Protein AF-A0A251UR99-F1 (afdb_monomer)

Radius of gyration: 13.97 Å; Cα contacts (8 Å, |Δi|>4): 102; chains: 1; bounding box: 42×40×28 Å

InterPro domains:
  IPR000823 Plant peroxidase [PTHR31235] (1-92)
  IPR002016 Haem peroxidase [PF00141] (1-91)
  IPR002016 Haem peroxidase [PS50873] (1-92)
  IPR010255 Haem peroxidase superfamily [SSF48113] (1-92)

pLDDT: mean 81.1, std 9.84, range [44.12, 90.06]

Secondary structure (DSSP, 8-state):
-HHHHHHTTSSSSGGGPPPBTTB--GGGSGGGTT---HHHHHHHHHHHHHHSTTT--S----SSS--PPP-----S---GGGGGGSPPTT--

Foldseek 3Di:
DQVLCCLQPHVQCQCLDCDDDPAHFLCPAPVNVPDDDSVVQVVVVVVVCVVPNPPARRDDDPDPDDDDDGDHHHDPDGHSVSSVSDDDPPHD

Structure (mmCIF, N/CA/C/O backbone):
data_AF-A0A251UR99-F1
#
_entry.id   AF-A0A251UR99-F1
#
loop_
_atom_site.group_PDB
_atom_site.id
_atom_site.type_symbol
_atom_site.label_atom_id
_atom_site.label_alt_id
_atom_site.label_comp_id
_atom_site.label_asym_id
_atom_site.label_entity_id
_atom_site.label_seq_id
_atom_site.pdbx_PDB_ins_code
_atom_site.Cartn_x
_atom_site.Cartn_y
_atom_site.Ca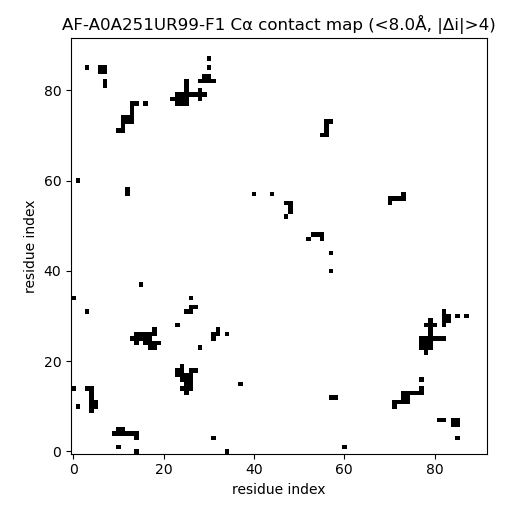rtn_z
_atom_site.occupancy
_atom_site.B_iso_or_equiv
_atom_site.auth_seq_id
_atom_site.auth_comp_id
_atom_site.auth_asym_id
_atom_site.auth_atom_id
_atom_site.pdbx_PDB_model_num
ATOM 1 N N . MET A 1 1 ? 2.190 -5.095 -3.673 1.00 83.50 1 MET A N 1
ATOM 2 C CA . MET A 1 1 ? 1.720 -4.111 -2.669 1.00 83.50 1 MET A CA 1
ATOM 3 C C . MET A 1 1 ? 2.425 -4.248 -1.327 1.00 83.50 1 MET A C 1
ATOM 5 O O . MET A 1 1 ? 3.119 -3.311 -0.984 1.00 83.50 1 MET A O 1
ATOM 9 N N . HIS A 1 2 ? 2.335 -5.378 -0.608 1.00 84.81 2 HIS A N 1
ATOM 10 C CA . HIS A 1 2 ? 2.966 -5.520 0.721 1.00 84.81 2 HIS A CA 1
ATOM 11 C C . HIS A 1 2 ? 4.469 -5.177 0.748 1.00 84.81 2 HIS A C 1
ATOM 13 O O . HIS A 1 2 ? 4.910 -4.448 1.623 1.00 84.81 2 HIS A O 1
ATOM 19 N N . PHE A 1 3 ? 5.236 -5.630 -0.250 1.00 87.81 3 PHE A N 1
ATOM 20 C CA . PHE A 1 3 ? 6.652 -5.269 -0.391 1.00 87.81 3 PHE A CA 1
ATOM 21 C C . PHE A 1 3 ? 6.874 -3.750 -0.478 1.00 87.81 3 PHE A C 1
ATOM 23 O O . PHE A 1 3 ? 7.702 -3.216 0.247 1.00 87.81 3 PHE A O 1
ATOM 30 N N . HIS A 1 4 ? 6.106 -3.065 -1.330 1.00 88.06 4 HIS A N 1
ATOM 31 C CA . HIS A 1 4 ? 6.260 -1.629 -1.573 1.00 88.06 4 HIS A CA 1
ATOM 32 C C . HIS A 1 4 ? 5.872 -0.799 -0.347 1.00 88.06 4 HIS A C 1
ATOM 34 O O . HIS A 1 4 ? 6.537 0.186 -0.057 1.00 88.06 4 HIS A O 1
ATOM 40 N N . ASP A 1 5 ? 4.839 -1.240 0.375 1.00 86.38 5 ASP A N 1
ATOM 41 C CA . ASP A 1 5 ? 4.416 -0.657 1.648 1.00 86.38 5 ASP A CA 1
ATOM 42 C C . ASP A 1 5 ? 5.528 -0.793 2.696 1.00 86.38 5 ASP A C 1
ATOM 44 O O . ASP A 1 5 ? 6.049 0.184 3.207 1.00 86.38 5 ASP A O 1
ATOM 48 N N . CYS A 1 6 ? 6.011 -2.012 2.937 1.00 89.12 6 CYS A N 1
ATOM 49 C CA . CYS A 1 6 ? 7.021 -2.254 3.963 1.00 89.12 6 CYS A CA 1
ATOM 50 C C . CYS A 1 6 ? 8.377 -1.587 3.698 1.00 89.12 6 CYS A C 1
ATOM 52 O O . CYS A 1 6 ? 9.101 -1.303 4.653 1.00 89.12 6 CYS A O 1
ATOM 54 N N . PHE A 1 7 ? 8.743 -1.369 2.432 1.00 87.56 7 PHE A N 1
ATOM 55 C CA . PHE A 1 7 ? 10.012 -0.732 2.071 1.00 87.56 7 PHE A CA 1
ATOM 56 C C . PHE A 1 7 ? 10.015 0.775 2.334 1.00 87.56 7 PHE A C 1
ATOM 58 O O . PHE A 1 7 ? 11.065 1.352 2.618 1.00 87.56 7 PHE A O 1
ATOM 65 N N . ILE A 1 8 ? 8.852 1.421 2.240 1.00 85.12 8 ILE A N 1
ATOM 66 C CA . ILE A 1 8 ? 8.717 2.865 2.390 1.00 85.12 8 ILE A CA 1
ATOM 67 C C . ILE A 1 8 ? 8.116 3.135 3.762 1.00 85.12 8 ILE A C 1
ATOM 69 O O . ILE A 1 8 ? 6.951 2.879 4.002 1.00 85.12 8 ILE A O 1
ATOM 73 N N . ARG A 1 9 ? 8.923 3.643 4.699 1.00 83.38 9 ARG A N 1
ATOM 74 C CA . ARG A 1 9 ? 8.489 3.995 6.071 1.00 83.38 9 ARG A CA 1
ATOM 75 C C . ARG A 1 9 ? 7.888 2.847 6.910 1.00 83.38 9 ARG A C 1
ATOM 77 O O . ARG A 1 9 ? 7.532 3.087 8.063 1.00 83.38 9 ARG A O 1
ATOM 84 N N . GLY A 1 10 ? 7.899 1.611 6.412 1.00 84.00 10 GLY A N 1
ATOM 85 C CA . GLY A 1 10 ? 7.446 0.414 7.119 1.00 84.00 10 GLY A CA 1
ATOM 86 C C . GLY A 1 10 ? 6.032 -0.009 6.719 1.00 84.00 10 GLY A C 1
ATOM 87 O O . GLY A 1 10 ? 5.343 0.687 5.997 1.00 84.00 10 GLY A O 1
ATOM 88 N N . CYS A 1 11 ? 5.589 -1.182 7.182 1.00 86.75 11 CYS A N 1
ATOM 89 C CA . CYS A 1 11 ? 4.302 -1.758 6.771 1.00 86.75 11 CYS A CA 1
ATOM 90 C C . CYS A 1 11 ? 3.116 -1.061 7.471 1.00 86.75 11 CYS A C 1
ATOM 92 O O . CYS A 1 11 ? 2.568 -1.594 8.446 1.00 86.75 11 CYS A O 1
ATOM 94 N N . ASP A 1 12 ? 2.768 0.141 7.028 1.00 85.62 12 ASP A N 1
ATOM 95 C CA . ASP A 1 12 ? 1.744 0.996 7.627 1.00 85.62 12 ASP A CA 1
ATOM 96 C C . ASP A 1 12 ? 0.558 1.283 6.685 1.00 85.62 12 ASP A C 1
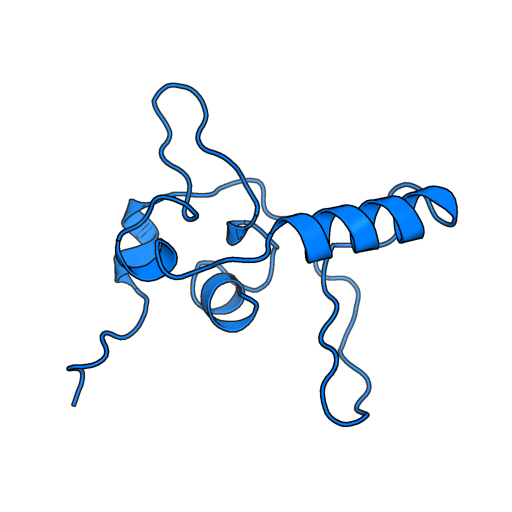ATOM 98 O O . ASP A 1 12 ? -0.356 2.016 7.047 1.00 85.62 12 ASP A O 1
ATOM 102 N N . GLY A 1 13 ? 0.505 0.697 5.491 1.00 84.50 13 GLY A N 1
ATOM 103 C CA . GLY A 1 13 ? -0.577 0.923 4.533 1.00 84.50 13 GLY A CA 1
ATOM 104 C C . GLY A 1 13 ? -0.545 2.296 3.851 1.00 84.50 13 GLY A C 1
ATOM 105 O O 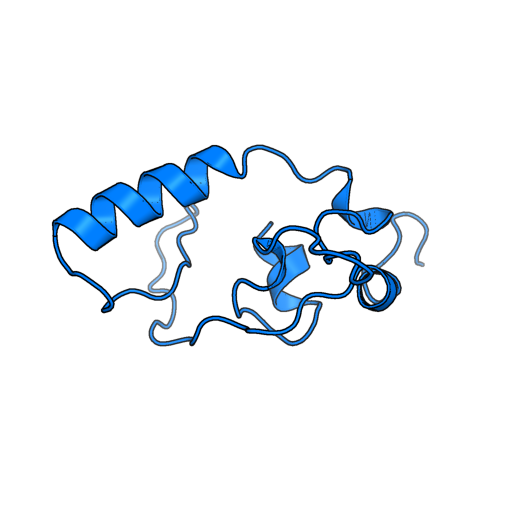. GLY A 1 13 ? -1.511 2.648 3.166 1.00 84.50 13 GLY A O 1
ATOM 106 N N . SER A 1 14 ? 0.530 3.078 3.997 1.00 87.69 14 SER A N 1
ATOM 107 C CA . SER A 1 14 ? 0.711 4.383 3.337 1.00 87.69 14 SER A CA 1
ATOM 108 C C . SER A 1 14 ? 0.642 4.301 1.808 1.00 87.69 14 SER A C 1
ATOM 110 O O . SER A 1 14 ? 0.177 5.250 1.161 1.00 87.69 14 SER A O 1
ATOM 112 N N . VAL A 1 15 ? 0.974 3.146 1.220 1.00 88.06 15 VAL A N 1
ATOM 113 C CA . VAL A 1 15 ? 0.854 2.901 -0.228 1.00 88.06 15 VAL A CA 1
ATOM 114 C C . VAL A 1 15 ? -0.599 2.927 -0.733 1.00 88.06 15 VAL A C 1
ATOM 116 O O . VAL A 1 15 ? -0.846 3.125 -1.924 1.00 88.06 15 VAL A O 1
ATOM 119 N N . LEU A 1 16 ? -1.580 2.726 0.156 1.00 87.69 16 LEU A N 1
ATOM 120 C CA . LEU A 1 16 ? -3.010 2.719 -0.179 1.00 87.69 16 LEU A CA 1
ATOM 121 C C . LEU A 1 16 ? -3.613 4.133 -0.214 1.00 87.69 16 LEU A C 1
ATOM 123 O O . LEU A 1 16 ? -4.721 4.322 -0.725 1.00 87.69 16 LEU A O 1
ATOM 127 N N . LEU A 1 17 ? -2.900 5.136 0.307 1.00 88.00 17 LEU A N 1
ATOM 128 C CA . LEU A 1 17 ? -3.365 6.519 0.316 1.00 88.00 17 LEU A CA 1
ATOM 129 C C . LEU A 1 17 ? -3.385 7.107 -1.102 1.00 88.00 17 LEU A C 1
ATOM 131 O O . LEU A 1 17 ? -2.534 6.822 -1.943 1.00 88.00 17 LEU A O 1
ATOM 135 N N . SER A 1 18 ? -4.382 7.952 -1.365 1.00 88.88 18 SER A N 1
ATOM 136 C CA . SER A 1 18 ? -4.550 8.633 -2.654 1.00 88.88 18 SER A CA 1
ATOM 137 C C . SER A 1 18 ? -3.991 10.054 -2.613 1.00 88.88 18 SER A C 1
ATOM 139 O O . SER A 1 18 ? -3.992 10.704 -1.564 1.00 88.88 18 SER A O 1
ATOM 141 N N . SER A 1 19 ? -3.533 10.551 -3.764 1.00 88.00 19 SER A N 1
ATOM 142 C CA . SER A 1 19 ? -3.060 11.930 -3.907 1.00 88.00 19 SER A CA 1
ATOM 143 C C . SER A 1 19 ? -4.140 12.944 -3.530 1.00 88.00 19 SER A C 1
ATOM 145 O O . SER A 1 19 ? -5.306 12.797 -3.899 1.00 88.00 19 SER A O 1
ATOM 147 N N . LYS A 1 20 ? -3.752 13.995 -2.798 1.00 87.62 20 LYS A N 1
ATOM 148 C CA . LYS A 1 20 ? -4.665 15.054 -2.345 1.00 87.62 20 LYS A CA 1
ATOM 149 C C . LYS A 1 20 ? -4.007 16.424 -2.484 1.00 87.62 20 LYS A C 1
ATOM 151 O O . LYS A 1 20 ? -2.984 16.696 -1.854 1.00 87.62 20 LYS A O 1
ATOM 156 N N . GLY A 1 21 ? -4.628 17.305 -3.271 1.00 86.31 21 GLY A N 1
ATOM 157 C CA . GLY A 1 21 ? -4.123 18.657 -3.530 1.00 86.31 21 GLY A CA 1
ATOM 158 C C . GLY A 1 21 ? -2.708 18.625 -4.112 1.00 86.31 21 GLY A C 1
ATOM 159 O O . GLY A 1 21 ? -2.461 17.949 -5.105 1.00 86.31 21 GLY A O 1
ATOM 160 N N . ASN A 1 22 ? -1.772 19.309 -3.451 1.00 84.62 22 ASN A N 1
ATOM 161 C CA . ASN A 1 22 ? -0.367 19.367 -3.869 1.00 84.62 22 ASN A CA 1
ATOM 162 C C . ASN A 1 22 ? 0.470 18.151 -3.425 1.00 84.62 22 ASN A C 1
ATOM 164 O O . ASN A 1 22 ? 1.653 18.076 -3.759 1.00 84.62 22 ASN A O 1
ATOM 168 N N . ASN A 1 23 ? -0.094 17.207 -2.659 1.00 86.19 23 ASN A N 1
ATOM 169 C CA . ASN A 1 23 ? 0.627 16.011 -2.227 1.00 86.19 23 ASN A CA 1
ATOM 170 C C . ASN A 1 23 ? 0.375 14.843 -3.187 1.00 86.19 23 ASN A C 1
ATOM 172 O O . ASN A 1 23 ? -0.733 14.299 -3.221 1.00 86.19 23 ASN A O 1
ATOM 176 N N . LYS A 1 24 ? 1.425 14.432 -3.909 1.00 89.50 24 LYS A N 1
ATOM 177 C CA . LYS A 1 24 ? 1.430 13.179 -4.670 1.00 89.50 24 LYS A CA 1
ATOM 178 C C . LYS A 1 24 ? 1.698 12.004 -3.731 1.00 89.50 24 LYS A C 1
ATOM 180 O O . LYS A 1 24 ? 2.753 11.974 -3.097 1.00 89.50 24 LYS A O 1
ATOM 185 N N . ALA A 1 25 ? 0.769 11.061 -3.648 1.00 89.62 25 ALA A N 1
ATOM 186 C CA . ALA A 1 25 ? 0.886 9.851 -2.841 1.00 89.62 25 ALA A CA 1
ATOM 187 C C . ALA A 1 25 ? 1.873 8.847 -3.453 1.00 89.62 25 ALA A C 1
ATOM 189 O O . ALA A 1 25 ? 2.180 8.901 -4.643 1.00 89.62 25 ALA A O 1
ATOM 190 N N . GLU A 1 26 ? 2.354 7.905 -2.645 1.00 87.81 26 GLU A N 1
ATOM 191 C CA . GLU A 1 26 ? 3.217 6.801 -3.082 1.00 87.81 26 GLU A CA 1
ATOM 192 C C . GLU A 1 26 ? 2.613 6.014 -4.230 1.00 87.81 26 GLU A C 1
ATOM 194 O O . GLU A 1 26 ? 3.344 5.589 -5.117 1.00 87.81 26 GLU A O 1
ATOM 199 N N . LYS A 1 27 ? 1.289 5.864 -4.244 1.00 86.31 27 LYS A N 1
ATOM 200 C CA . LYS A 1 27 ? 0.541 5.207 -5.314 1.00 86.31 27 LYS A CA 1
ATOM 201 C C . 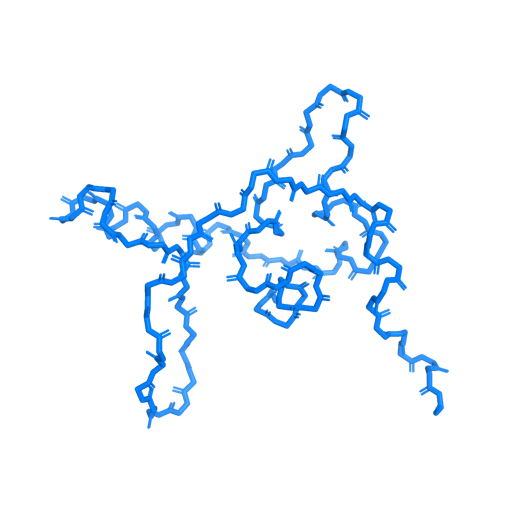LYS A 1 27 ? 0.863 5.755 -6.711 1.00 86.31 27 LYS A C 1
ATOM 203 O O . LYS A 1 27 ? 0.898 4.985 -7.661 1.00 86.31 27 LYS A O 1
ATOM 208 N N . ASP A 1 28 ? 1.157 7.051 -6.814 1.00 85.94 28 ASP A N 1
ATOM 209 C CA . ASP A 1 28 ? 1.470 7.741 -8.073 1.00 85.94 28 ASP A CA 1
ATOM 210 C C . ASP A 1 28 ? 2.986 7.902 -8.310 1.00 85.94 28 ASP A C 1
ATOM 212 O O . ASP A 1 28 ? 3.417 8.635 -9.206 1.00 85.94 28 ASP A O 1
ATOM 216 N N . GLY A 1 29 ? 3.821 7.268 -7.482 1.00 85.06 29 GLY A N 1
ATOM 217 C CA . GLY A 1 29 ? 5.271 7.256 -7.659 1.00 85.06 29 GLY A CA 1
ATOM 218 C C . GLY A 1 29 ? 5.703 6.334 -8.809 1.00 85.06 29 GLY A C 1
ATOM 219 O O . GLY A 1 29 ? 5.068 5.301 -9.018 1.00 85.06 29 GLY A O 1
ATOM 220 N N . PRO A 1 30 ? 6.805 6.640 -9.526 1.00 83.00 30 PRO A N 1
ATOM 221 C CA . PRO A 1 30 ? 7.255 5.871 -10.694 1.00 83.00 30 PRO A CA 1
ATOM 222 C C . PRO A 1 30 ? 7.340 4.342 -10.498 1.00 83.00 30 PRO A C 1
ATOM 224 O O . PRO A 1 30 ? 6.863 3.618 -11.370 1.00 83.00 30 PRO A O 1
ATOM 227 N N . PRO A 1 31 ? 7.864 3.815 -9.370 1.00 80.19 31 PRO A N 1
ATOM 228 C CA . PRO A 1 31 ? 7.944 2.369 -9.138 1.0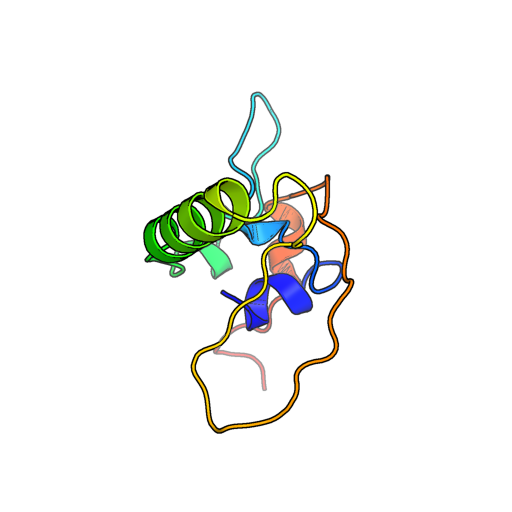0 80.19 31 PRO A CA 1
ATOM 229 C C . PRO A 1 31 ? 6.598 1.732 -8.770 1.00 80.19 31 PRO A C 1
ATOM 231 O O . PRO A 1 31 ? 6.450 0.515 -8.849 1.00 80.19 31 PRO A O 1
ATOM 234 N N . ASN A 1 32 ? 5.625 2.541 -8.345 1.00 81.94 32 ASN A N 1
ATOM 235 C CA . ASN A 1 32 ? 4.327 2.093 -7.847 1.00 81.94 32 ASN A CA 1
ATOM 236 C C . ASN A 1 32 ? 3.228 2.134 -8.915 1.00 81.94 32 ASN A C 1
ATOM 238 O O . ASN A 1 32 ? 2.167 1.561 -8.690 1.00 81.94 32 ASN A O 1
ATOM 242 N N . VAL A 1 33 ? 3.484 2.719 -10.092 1.00 81.06 33 VAL A N 1
ATOM 243 C CA . VAL A 1 33 ? 2.540 2.732 -11.229 1.00 81.06 33 VAL A CA 1
ATOM 244 C C . VAL A 1 33 ? 2.158 1.314 -11.682 1.00 81.06 33 VAL A C 1
ATOM 246 O O . VAL A 1 33 ? 1.067 1.095 -12.199 1.00 81.06 33 VAL A O 1
ATOM 249 N N . SER A 1 34 ? 3.035 0.329 -11.464 1.00 83.12 34 SER A N 1
ATOM 250 C CA . SER A 1 34 ? 2.780 -1.087 -11.763 1.00 83.12 34 SER A CA 1
ATOM 251 C C . SER A 1 34 ? 1.857 -1.779 -10.747 1.00 83.12 34 SER A C 1
ATOM 253 O O . SER A 1 34 ? 1.338 -2.871 -11.016 1.00 83.12 34 SER A O 1
ATOM 255 N N . LEU A 1 35 ? 1.642 -1.173 -9.573 1.00 85.31 35 LEU A N 1
ATOM 256 C CA . LEU A 1 35 ? 0.742 -1.711 -8.562 1.00 85.31 35 LEU A CA 1
ATOM 257 C C . LEU A 1 35 ? -0.700 -1.621 -9.060 1.00 85.31 35 LEU A C 1
ATOM 259 O O . LEU A 1 35 ? -1.166 -0.598 -9.550 1.00 85.31 35 LEU A O 1
ATOM 263 N N . HIS A 1 36 ? -1.429 -2.715 -8.892 1.00 85.06 36 HIS A N 1
ATOM 264 C CA . HIS A 1 36 ? -2.811 -2.856 -9.326 1.00 85.06 36 HIS A CA 1
ATOM 265 C C . HIS A 1 36 ? -3.634 -3.550 -8.236 1.00 85.06 36 HIS A C 1
ATOM 267 O O . HIS A 1 36 ? -3.121 -3.923 -7.180 1.00 85.06 36 HIS A O 1
ATOM 273 N N . ALA A 1 37 ? -4.934 -3.706 -8.492 1.00 85.31 37 ALA A N 1
ATOM 274 C CA . ALA A 1 37 ? -5.864 -4.419 -7.616 1.00 85.31 37 ALA A CA 1
ATOM 275 C C . ALA A 1 37 ? -6.038 -3.831 -6.196 1.00 85.31 37 ALA A C 1
ATOM 277 O O . ALA A 1 37 ? -6.414 -4.545 -5.269 1.00 85.31 37 ALA A O 1
ATOM 278 N N . PHE A 1 38 ? -5.861 -2.513 -6.028 1.00 85.56 38 PHE A N 1
ATOM 279 C CA . PHE A 1 38 ? -6.173 -1.800 -4.776 1.00 85.56 38 PHE A CA 1
ATOM 280 C C . PHE A 1 38 ? -7.602 -2.071 -4.270 1.00 85.56 38 PHE A C 1
ATOM 282 O O . PHE A 1 38 ? -7.811 -2.246 -3.072 1.00 85.56 38 PHE A O 1
ATOM 289 N N . TYR A 1 39 ? -8.561 -2.222 -5.192 1.00 85.81 39 TYR A N 1
ATOM 290 C CA . TYR A 1 39 ? -9.964 -2.513 -4.878 1.00 85.81 39 TYR A CA 1
ATOM 291 C C . TYR A 1 39 ? -10.159 -3.807 -4.069 1.00 85.81 39 TYR A C 1
ATOM 293 O O . TYR A 1 39 ? -11.120 -3.920 -3.313 1.00 85.81 39 TYR A O 1
ATOM 301 N N . VAL A 1 40 ? -9.260 -4.791 -4.205 1.00 88.25 40 VAL A N 1
ATOM 302 C CA . VAL A 1 40 ? -9.333 -6.051 -3.448 1.00 88.25 40 VAL A CA 1
ATOM 303 C C . VAL A 1 40 ? -9.087 -5.786 -1.965 1.00 88.25 40 VAL A C 1
ATOM 305 O O . VAL A 1 40 ? -9.803 -6.312 -1.114 1.00 88.25 40 VAL A O 1
ATOM 308 N N . VAL A 1 41 ? -8.107 -4.932 -1.659 1.00 85.19 41 VAL A N 1
ATOM 309 C CA . VAL A 1 41 ? -7.781 -4.541 -0.283 1.00 85.19 41 VAL A CA 1
ATOM 310 C C . VAL A 1 41 ? -8.898 -3.682 0.304 1.00 85.19 41 VAL A C 1
ATOM 312 O O . VAL A 1 41 ? -9.307 -3.923 1.439 1.00 85.19 41 VAL A O 1
ATOM 315 N N . ASP A 1 42 ? -9.461 -2.761 -0.481 1.00 85.81 42 ASP A N 1
ATOM 316 C CA . ASP A 1 42 ? -10.602 -1.944 -0.054 1.00 85.81 42 ASP A CA 1
ATOM 317 C C . ASP A 1 42 ? -11.832 -2.803 0.274 1.00 85.81 42 ASP A C 1
ATOM 319 O O . ASP A 1 42 ? -12.481 -2.600 1.301 1.00 85.81 42 ASP A O 1
ATOM 323 N N . ASN A 1 43 ? -12.143 -3.795 -0.564 1.00 87.75 43 ASN A N 1
ATOM 324 C CA . ASN A 1 43 ? -13.266 -4.706 -0.336 1.00 87.75 43 ASN A CA 1
ATOM 325 C C . ASN A 1 43 ? -13.048 -5.581 0.904 1.00 87.75 43 ASN A C 1
ATOM 327 O O . ASN A 1 43 ? -13.961 -5.724 1.718 1.00 87.75 43 ASN A O 1
ATOM 331 N N . ALA A 1 44 ? -11.838 -6.119 1.085 1.00 85.81 44 ALA A N 1
ATOM 332 C CA . ALA A 1 44 ? -11.491 -6.882 2.281 1.00 85.81 44 ALA A CA 1
ATOM 333 C C . ALA A 1 44 ? -11.610 -6.020 3.547 1.00 85.81 44 ALA A C 1
ATOM 335 O O . ALA A 1 44 ? -12.201 -6.451 4.537 1.00 85.81 44 ALA A O 1
ATOM 336 N N . LYS A 1 45 ? -11.122 -4.775 3.504 1.00 84.38 45 LYS A N 1
ATOM 337 C CA . LYS A 1 45 ? -11.250 -3.827 4.614 1.00 84.38 45 LYS A CA 1
ATOM 338 C C . LYS A 1 45 ? -12.711 -3.527 4.931 1.00 84.38 45 LYS A C 1
ATOM 340 O O . LYS A 1 45 ? -13.082 -3.589 6.095 1.00 84.38 45 LYS A O 1
ATOM 345 N N . ARG A 1 46 ? -13.557 -3.272 3.928 1.00 86.62 46 ARG A N 1
ATOM 346 C CA . ARG A 1 46 ? -15.003 -3.061 4.134 1.00 86.62 46 ARG A CA 1
ATOM 347 C C . ARG A 1 46 ? -15.674 -4.260 4.798 1.00 86.62 46 ARG A C 1
ATOM 349 O O . ARG A 1 46 ? -16.460 -4.075 5.722 1.00 86.62 46 ARG A O 1
ATOM 356 N N . ALA A 1 47 ? -15.345 -5.475 4.359 1.00 86.38 47 ALA A N 1
ATOM 357 C CA . ALA A 1 47 ? -15.875 -6.693 4.964 1.00 86.38 47 ALA A CA 1
ATOM 358 C C . ALA A 1 47 ? -15.453 -6.818 6.437 1.00 86.38 47 ALA A C 1
ATOM 360 O O . ALA A 1 47 ? -16.289 -7.092 7.293 1.00 86.38 47 ALA A O 1
ATOM 361 N N . VAL A 1 48 ? -14.187 -6.544 6.758 1.00 82.62 48 VAL A N 1
ATOM 362 C CA . VAL A 1 48 ? -13.687 -6.610 8.140 1.00 82.62 48 VAL A CA 1
ATOM 363 C C . VAL A 1 48 ? -14.276 -5.502 9.019 1.00 82.62 48 VAL A C 1
ATOM 365 O O . VAL A 1 48 ? -14.698 -5.780 10.138 1.00 82.62 48 VAL A O 1
ATOM 368 N N . GLU A 1 49 ? -14.376 -4.270 8.518 1.00 82.94 49 GLU A N 1
ATOM 369 C CA . GLU A 1 49 ? -14.987 -3.143 9.241 1.00 82.94 49 GLU A CA 1
ATOM 370 C C . GLU A 1 49 ? -16.474 -3.366 9.527 1.00 82.94 49 GLU A C 1
ATOM 372 O O . GLU A 1 49 ? -16.970 -2.887 10.541 1.00 82.94 49 GLU A O 1
ATOM 377 N N . SER A 1 50 ? -17.182 -4.130 8.685 1.00 83.00 50 SER A N 1
ATOM 378 C CA . SER A 1 50 ? -18.582 -4.494 8.946 1.00 83.00 50 SER A CA 1
ATOM 379 C C . SER A 1 50 ? -18.756 -5.388 10.180 1.00 83.00 50 SER A C 1
ATOM 381 O O . SER A 1 50 ? -19.813 -5.375 10.803 1.00 83.00 50 SER A O 1
ATOM 383 N N . VAL A 1 51 ? -17.714 -6.138 10.551 1.00 83.38 51 VAL A N 1
ATOM 384 C CA . VAL A 1 51 ? -17.720 -7.058 11.697 1.00 83.38 51 VAL A CA 1
ATOM 385 C C . VAL A 1 51 ? -17.044 -6.425 12.915 1.00 83.38 51 VAL A C 1
ATOM 387 O O . VAL A 1 51 ? -17.493 -6.617 14.043 1.00 83.38 51 VAL A O 1
ATOM 390 N N . CYS A 1 52 ? -15.954 -5.681 12.712 1.00 78.69 52 CYS A N 1
ATOM 391 C CA . CYS A 1 52 ? -15.140 -5.093 13.778 1.00 78.69 52 CYS A CA 1
ATOM 392 C C . CYS A 1 52 ? -14.676 -3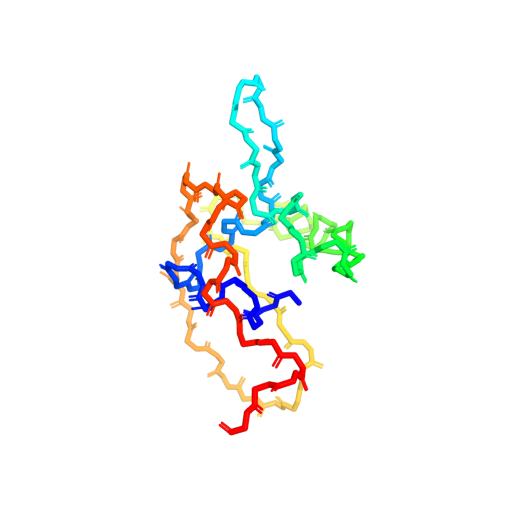.669 13.408 1.00 78.69 52 CYS A C 1
ATOM 394 O O . CYS A 1 52 ? -13.528 -3.497 12.977 1.00 78.69 52 CYS A O 1
ATOM 396 N N . PRO A 1 53 ? -15.532 -2.645 13.593 1.00 79.62 53 PRO A N 1
ATOM 397 C CA . PRO A 1 53 ? -15.219 -1.269 13.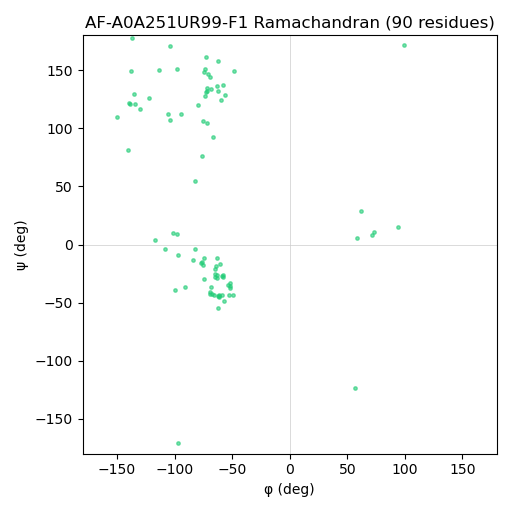217 1.00 79.62 53 PRO A CA 1
ATOM 398 C C . PRO A 1 53 ? -13.971 -0.739 13.936 1.00 79.62 53 PRO A C 1
ATOM 400 O O . PRO A 1 53 ? -13.900 -0.751 15.165 1.00 79.62 53 PRO A O 1
ATOM 403 N N . GLY A 1 54 ? -12.980 -0.267 13.181 1.00 74.50 54 GLY A N 1
ATOM 404 C CA . GLY A 1 54 ? -11.772 0.380 13.698 1.00 74.50 54 GLY A CA 1
ATOM 405 C C . GLY A 1 54 ? -10.769 -0.534 14.412 1.00 74.50 54 GLY A C 1
ATOM 406 O O . GLY A 1 54 ? -9.817 -0.028 15.005 1.00 74.50 54 GLY A O 1
ATOM 407 N N . VAL A 1 55 ? -10.950 -1.860 14.377 1.00 71.75 55 VAL A N 1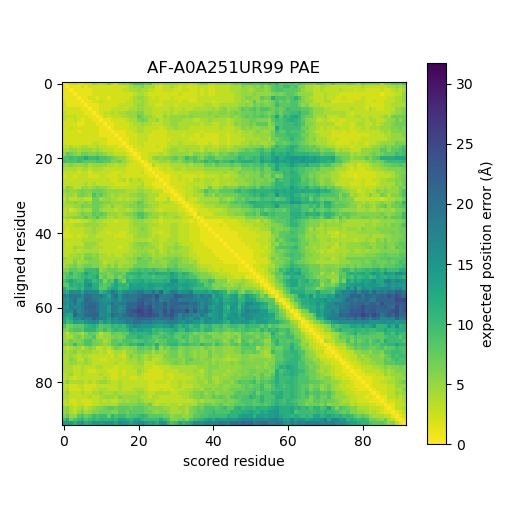
ATOM 408 C CA . VAL A 1 55 ? -10.098 -2.807 15.127 1.00 71.75 55 VAL A CA 1
ATOM 409 C C . VAL A 1 55 ? -8.904 -3.298 14.306 1.00 71.75 55 VAL A C 1
ATOM 411 O O . VAL A 1 55 ? -7.817 -3.507 14.844 1.00 71.75 55 VAL A O 1
ATOM 414 N N . VAL A 1 56 ? -9.085 -3.505 13.001 1.00 70.50 56 VAL A N 1
ATOM 415 C CA . VAL A 1 56 ? -8.083 -4.174 12.160 1.00 70.50 56 VAL A CA 1
ATOM 416 C C . VAL A 1 56 ? -7.372 -3.169 11.264 1.00 70.50 56 VAL A C 1
ATOM 418 O O . VAL A 1 56 ? -7.956 -2.658 10.314 1.00 70.50 56 VAL A O 1
ATOM 421 N N . SER A 1 57 ? -6.086 -2.935 11.509 1.00 63.66 57 SER A N 1
ATOM 422 C CA . SER A 1 57 ? -5.190 -2.276 10.549 1.00 63.66 57 SER A CA 1
ATOM 423 C C . SER A 1 57 ? -5.056 -3.119 9.276 1.00 63.66 57 SER A C 1
ATOM 425 O O . SER A 1 57 ? -4.899 -4.341 9.367 1.00 63.66 57 SER A O 1
ATOM 427 N N . CYS A 1 58 ? -5.104 -2.501 8.100 1.00 60.75 58 CYS A N 1
ATOM 428 C CA . CYS A 1 58 ? -5.181 -3.194 6.810 1.00 60.75 58 CYS A CA 1
ATOM 429 C C . CYS A 1 58 ? -3.907 -3.999 6.476 1.00 60.75 58 CYS A C 1
ATOM 431 O O . CYS A 1 58 ? -2.993 -3.474 5.851 1.00 60.75 58 CYS A O 1
ATOM 433 N N . ALA A 1 59 ? -3.838 -5.289 6.819 1.00 54.31 59 ALA A N 1
ATOM 434 C CA . ALA A 1 59 ? -2.800 -6.184 6.299 1.00 54.31 59 ALA A CA 1
ATOM 435 C C . ALA A 1 59 ? -3.311 -7.631 6.195 1.00 54.31 59 ALA A C 1
ATOM 437 O O . ALA A 1 59 ? -3.510 -8.303 7.205 1.00 54.31 59 ALA A O 1
ATOM 438 N N . TYR A 1 60 ? -3.501 -8.117 4.965 1.00 51.34 60 TYR A N 1
ATOM 439 C CA . TYR A 1 60 ? -3.820 -9.514 4.663 1.00 51.34 60 TYR A CA 1
ATOM 440 C C . TYR A 1 60 ? -2.965 -9.992 3.483 1.00 51.34 60 TYR A C 1
ATOM 442 O O . TYR A 1 60 ? -2.910 -9.328 2.448 1.00 51.34 60 TYR A O 1
ATOM 450 N N . SER A 1 61 ? -2.300 -11.139 3.628 1.00 52.03 61 SER A N 1
ATOM 451 C CA . SER A 1 61 ? -1.530 -11.792 2.564 1.00 52.03 61 SER A CA 1
ATOM 452 C C . SER A 1 61 ? -1.930 -13.267 2.470 1.00 52.03 61 SER A C 1
ATOM 454 O O . SER A 1 61 ? -1.717 -14.015 3.421 1.00 52.03 61 SER A O 1
ATOM 456 N N . GLY A 1 62 ? -2.496 -13.686 1.334 1.00 44.12 62 GLY A N 1
ATOM 457 C CA . GLY A 1 62 ? -2.931 -15.066 1.064 1.00 44.12 62 GLY A CA 1
ATOM 458 C C . GLY A 1 62 ? -1.804 -16.002 0.604 1.00 44.12 62 GLY A C 1
ATOM 459 O O . GLY A 1 62 ? -1.901 -16.578 -0.473 1.00 44.12 62 GLY A O 1
ATOM 460 N N . GLY A 1 63 ? -0.716 -16.098 1.376 1.00 49.75 63 GLY A N 1
ATOM 461 C CA . GLY A 1 63 ? 0.412 -17.008 1.120 1.00 49.75 63 GLY A CA 1
ATOM 462 C C . GLY A 1 63 ? 0.333 -18.316 1.927 1.00 49.75 63 GLY A C 1
ATOM 463 O O . GLY A 1 63 ? -0.691 -18.573 2.561 1.00 49.75 63 GLY A O 1
ATOM 464 N N . PRO A 1 64 ? 1.400 -19.145 1.926 1.00 58.75 64 PRO A N 1
ATOM 465 C CA . PRO A 1 64 ? 1.500 -20.312 2.802 1.00 58.75 64 PRO A CA 1
ATOM 466 C C . PRO A 1 64 ? 1.160 -19.963 4.262 1.00 58.75 64 PRO A C 1
ATOM 468 O O . PRO A 1 64 ? 1.337 -18.832 4.710 1.00 58.75 64 PRO A O 1
ATOM 471 N N . SER A 1 65 ? 0.616 -20.928 5.002 1.00 68.62 65 SER A N 1
ATOM 472 C CA . SER A 1 65 ? 0.077 -20.679 6.341 1.00 68.62 65 SER A CA 1
ATOM 473 C C . SER A 1 65 ? 1.195 -20.419 7.353 1.00 68.62 65 SER A C 1
ATOM 475 O O . SER A 1 65 ? 1.872 -21.340 7.804 1.00 68.62 65 SER A O 1
ATOM 477 N N . TRP A 1 66 ? 1.379 -19.156 7.731 1.00 71.31 66 TRP A N 1
ATOM 478 C CA . TRP A 1 66 ? 2.126 -18.757 8.921 1.00 71.31 66 TRP A CA 1
ATOM 479 C C . TRP A 1 66 ? 1.387 -17.634 9.649 1.00 71.31 66 TRP A C 1
ATOM 481 O O . TRP A 1 66 ? 0.693 -16.811 9.046 1.00 71.31 66 TRP A O 1
ATOM 491 N N . VAL A 1 67 ? 1.527 -17.584 10.975 1.00 72.88 67 VAL A N 1
ATOM 492 C CA . VAL A 1 67 ? 0.888 -16.537 11.779 1.00 72.88 67 VAL A CA 1
ATOM 493 C C . VAL A 1 67 ? 1.658 -15.233 11.593 1.00 72.88 67 VAL A C 1
ATOM 495 O O . VAL A 1 67 ? 2.749 -15.056 12.128 1.00 72.88 67 VAL A O 1
ATOM 498 N N . VAL A 1 68 ? 1.082 -14.297 10.841 1.00 74.06 68 VAL A N 1
ATOM 499 C CA . VAL A 1 68 ? 1.651 -12.954 10.685 1.00 74.06 68 VAL A CA 1
ATOM 500 C C . VAL A 1 68 ? 1.444 -12.159 11.986 1.00 74.06 68 VAL A C 1
ATOM 502 O O . VAL A 1 68 ? 0.313 -12.117 12.492 1.00 74.06 68 VAL A O 1
ATOM 505 N N . PRO A 1 69 ? 2.484 -11.495 12.535 1.00 76.25 69 PRO A N 1
ATOM 506 C CA . PRO A 1 69 ? 2.316 -10.550 13.635 1.00 76.25 69 PRO A CA 1
ATOM 507 C C . PRO A 1 69 ? 1.320 -9.444 13.263 1.00 76.25 69 PRO A C 1
ATOM 509 O O . PRO A 1 69 ? 1.430 -8.822 12.199 1.00 76.25 69 PRO A O 1
ATOM 512 N N . LYS A 1 70 ? 0.334 -9.221 14.138 1.00 73.38 70 LYS A N 1
ATOM 513 C CA . LYS A 1 70 ? -0.765 -8.253 13.974 1.00 73.38 70 LYS A CA 1
ATOM 514 C C . LYS A 1 70 ? -0.525 -7.006 14.838 1.00 73.38 70 LYS A C 1
ATOM 516 O O . LYS A 1 70 ? 0.371 -7.006 15.675 1.00 73.38 70 LYS A O 1
ATOM 521 N N . GLY A 1 71 ? -1.337 -5.962 14.650 1.00 76.00 71 GLY A N 1
ATOM 522 C CA . GLY A 1 71 ? -1.312 -4.753 15.490 1.00 76.00 71 GLY A CA 1
ATOM 523 C C . GLY A 1 71 ? -0.450 -3.601 14.964 1.00 76.00 71 GLY A C 1
ATOM 524 O O . GLY A 1 71 ? -0.158 -2.670 15.713 1.00 76.00 71 GLY A O 1
ATOM 525 N N . ARG A 1 72 ? -0.048 -3.641 13.686 1.00 79.44 72 ARG A N 1
ATOM 526 C CA . ARG A 1 72 ? 0.523 -2.459 13.017 1.00 79.44 72 ARG A CA 1
ATOM 527 C C . ARG A 1 72 ? -0.533 -1.350 12.966 1.00 79.44 72 ARG A C 1
ATOM 529 O O . ARG A 1 72 ? -1.716 -1.621 13.120 1.00 79.44 72 ARG A O 1
ATOM 536 N N . LYS A 1 73 ? -0.122 -0.095 12.820 1.00 81.88 73 LYS A N 1
ATOM 537 C CA . LYS A 1 73 ? -1.046 1.047 12.746 1.00 81.88 73 LYS A CA 1
ATOM 538 C C . LYS A 1 73 ? -0.976 1.664 11.361 1.00 81.88 73 LYS A C 1
ATOM 540 O O . LYS A 1 73 ? 0.090 1.642 10.757 1.00 81.88 73 LYS A O 1
ATOM 545 N N . ASP A 1 74 ? -2.090 2.237 10.921 1.00 83.75 74 ASP A N 1
ATOM 546 C CA . ASP A 1 74 ? -2.177 2.853 9.602 1.00 83.75 74 ASP A CA 1
ATOM 547 C C . ASP A 1 74 ? -1.373 4.171 9.551 1.00 83.75 74 ASP A C 1
ATOM 549 O O . ASP A 1 74 ? -1.488 5.041 10.428 1.00 83.75 74 ASP A O 1
ATOM 553 N N . GLY A 1 75 ? -0.557 4.315 8.511 1.00 82.44 75 GLY A N 1
ATOM 554 C CA . GLY A 1 75 ? 0.258 5.478 8.200 1.00 82.44 75 GLY A CA 1
ATOM 555 C C . GLY A 1 75 ? -0.590 6.656 7.735 1.00 82.44 75 GLY A C 1
ATOM 556 O O . GLY A 1 75 ? -1.621 6.505 7.085 1.00 82.44 75 GLY A O 1
ATOM 557 N N . ARG A 1 76 ? -0.154 7.876 8.066 1.00 85.81 76 ARG A N 1
ATOM 558 C CA . ARG A 1 76 ? -0.841 9.126 7.667 1.00 85.81 76 ARG A CA 1
ATOM 559 C C . ARG A 1 76 ? -0.097 9.924 6.601 1.00 85.81 76 ARG A C 1
ATOM 561 O O . ARG A 1 76 ? -0.570 10.977 6.180 1.00 85.81 76 ARG A O 1
ATOM 568 N N . ILE A 1 77 ? 1.087 9.466 6.213 1.00 86.00 77 ILE A N 1
ATOM 569 C CA . ILE A 1 77 ? 1.983 10.167 5.299 1.00 86.00 77 ILE A CA 1
ATOM 570 C C . ILE A 1 77 ? 2.237 9.231 4.130 1.00 86.00 77 ILE A C 1
ATOM 572 O O . ILE A 1 77 ? 2.655 8.108 4.350 1.00 86.00 77 ILE A O 1
ATOM 576 N N . SER A 1 78 ? 1.989 9.7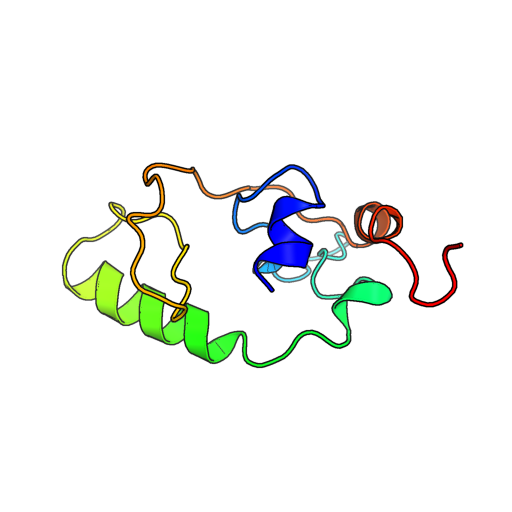16 2.917 1.00 88.56 78 SER A N 1
ATOM 577 C CA . SER A 1 78 ? 2.293 9.004 1.678 1.00 88.56 78 SER A CA 1
ATOM 578 C C . SER A 1 78 ? 2.841 10.005 0.677 1.00 88.56 78 SER A C 1
ATOM 580 O O . SER A 1 78 ? 2.196 11.029 0.407 1.00 88.56 78 SER A O 1
ATOM 582 N N . LYS A 1 79 ? 4.060 9.763 0.188 1.00 90.06 79 LYS A N 1
ATOM 583 C CA . LYS A 1 79 ? 4.781 10.681 -0.702 1.00 90.06 79 LYS A CA 1
ATOM 584 C C . LYS A 1 79 ? 5.415 9.943 -1.878 1.00 90.06 79 LYS A C 1
ATOM 586 O O . LYS A 1 79 ? 6.346 9.165 -1.707 1.00 90.06 79 LYS A O 1
ATOM 591 N N . ALA A 1 80 ? 5.034 10.321 -3.097 1.00 87.88 80 ALA A N 1
ATOM 592 C CA . ALA A 1 80 ? 5.576 9.769 -4.343 1.00 87.88 80 ALA A CA 1
ATOM 593 C C . ALA A 1 80 ? 7.112 9.804 -4.402 1.00 87.88 80 ALA A C 1
ATOM 595 O O . ALA A 1 80 ? 7.736 8.863 -4.877 1.00 87.88 80 ALA A O 1
ATOM 596 N N . ARG A 1 81 ? 7.743 10.863 -3.881 1.00 88.19 81 ARG A N 1
ATOM 597 C CA . ARG A 1 81 ? 9.211 10.999 -3.871 1.00 88.19 81 ARG A CA 1
ATOM 598 C C . ARG A 1 81 ? 9.927 9.931 -3.039 1.00 88.19 81 ARG A C 1
ATOM 600 O O . ARG A 1 81 ? 11.086 9.652 -3.304 1.00 88.19 81 ARG A O 1
ATOM 607 N N . GLU A 1 82 ? 9.269 9.360 -2.028 1.00 88.06 82 GLU A N 1
ATOM 608 C CA . GLU A 1 82 ? 9.882 8.356 -1.148 1.00 88.06 82 GLU A CA 1
ATOM 609 C C . GLU A 1 82 ? 9.965 6.984 -1.831 1.00 88.06 82 GLU A C 1
ATOM 611 O O . GLU A 1 82 ? 10.784 6.161 -1.426 1.00 88.06 82 GLU A O 1
ATOM 616 N N . THR A 1 83 ? 9.222 6.788 -2.929 1.00 85.31 83 THR A N 1
ATOM 617 C CA . THR A 1 83 ? 9.261 5.565 -3.743 1.00 85.31 83 THR A CA 1
ATOM 618 C C . THR A 1 83 ? 10.614 5.316 -4.407 1.00 85.31 83 THR A C 1
ATOM 620 O O . THR A 1 83 ? 10.918 4.174 -4.721 1.00 85.31 83 THR A O 1
ATOM 623 N N . ILE A 1 84 ? 11.483 6.327 -4.531 1.00 85.19 84 ILE A N 1
ATOM 624 C CA . ILE A 1 84 ? 12.855 6.162 -5.048 1.00 85.19 84 ILE A CA 1
ATOM 625 C C . ILE A 1 84 ? 13.719 5.205 -4.205 1.00 85.19 84 ILE A C 1
ATOM 627 O O . ILE A 1 84 ? 14.749 4.739 -4.673 1.00 85.19 84 ILE A O 1
ATOM 631 N N . GLN A 1 85 ? 13.306 4.912 -2.967 1.00 85.50 85 GLN A N 1
ATOM 632 C CA . GLN A 1 85 ? 13.968 3.936 -2.096 1.00 85.50 85 GLN A CA 1
ATOM 633 C C . GLN A 1 85 ? 13.690 2.481 -2.501 1.00 85.50 85 GLN A C 1
ATOM 635 O O . GLN A 1 85 ? 14.335 1.573 -1.983 1.00 85.50 85 GLN A O 1
ATOM 640 N N . LEU A 1 86 ? 12.729 2.240 -3.398 1.00 87.12 86 LEU A N 1
ATOM 641 C CA . LEU A 1 86 ? 12.459 0.901 -3.904 1.00 87.12 86 LEU A CA 1
ATOM 642 C C . LEU A 1 86 ? 13.585 0.462 -4.848 1.00 87.12 86 LEU A C 1
ATOM 644 O O . LEU A 1 86 ? 13.989 1.241 -5.716 1.00 87.12 86 LEU A O 1
ATOM 648 N N . PRO A 1 87 ? 14.080 -0.780 -4.715 1.00 87.00 87 PRO A N 1
ATOM 649 C CA . PRO A 1 87 ? 15.134 -1.280 -5.580 1.00 87.00 87 PRO A CA 1
ATOM 650 C C . PRO A 1 87 ? 14.647 -1.317 -7.029 1.00 87.00 87 PRO A C 1
ATOM 652 O O . PRO A 1 87 ? 13.556 -1.809 -7.332 1.00 87.00 87 PRO A O 1
ATOM 655 N N . ALA A 1 88 ? 15.470 -0.784 -7.929 1.00 84.69 88 ALA A N 1
ATOM 656 C CA . ALA A 1 88 ? 15.208 -0.842 -9.356 1.00 84.69 88 ALA A CA 1
ATOM 657 C C . ALA A 1 88 ? 15.457 -2.267 -9.884 1.00 84.69 88 ALA A C 1
ATOM 659 O O . ALA A 1 88 ? 16.338 -2.962 -9.384 1.00 84.69 88 ALA A O 1
ATOM 660 N N . PRO A 1 89 ? 14.768 -2.704 -10.948 1.00 81.88 89 PRO A N 1
ATOM 661 C CA . PRO A 1 89 ? 15.038 -4.001 -11.575 1.00 81.88 89 PRO A CA 1
ATOM 662 C C . PRO A 1 89 ? 16.451 -4.112 -12.181 1.00 81.88 89 PRO A C 1
ATOM 664 O O . PRO A 1 89 ? 16.872 -5.200 -12.549 1.00 81.88 89 PRO A O 1
ATOM 667 N N . THR A 1 90 ? 17.178 -2.997 -12.294 1.00 86.25 90 THR A N 1
ATOM 668 C CA . THR A 1 90 ? 18.559 -2.917 -12.793 1.00 86.25 90 THR A CA 1
ATOM 669 C C . THR A 1 90 ? 19.600 -2.791 -11.674 1.00 86.25 90 THR A C 1
ATOM 671 O O . THR A 1 90 ? 20.744 -2.439 -11.955 1.00 86.25 90 THR A O 1
ATOM 674 N N . PHE A 1 91 ? 19.208 -2.965 -10.407 1.00 78.56 91 PHE A N 1
ATOM 675 C CA . PHE A 1 91 ? 20.136 -2.920 -9.275 1.00 78.56 91 PHE A CA 1
ATOM 676 C C . PHE A 1 91 ? 20.982 -4.206 -9.249 1.00 78.56 91 PHE A C 1
ATOM 678 O O . PHE A 1 91 ? 20.415 -5.297 -9.298 1.00 78.56 91 PHE A O 1
ATOM 685 N N . ASN A 1 92 ? 22.311 -4.056 -9.198 1.00 63.22 92 ASN A N 1
ATOM 686 C CA . ASN A 1 92 ? 23.290 -5.150 -9.099 1.00 63.22 92 ASN A CA 1
ATOM 687 C C . ASN A 1 92 ? 23.677 -5.427 -7.646 1.00 63.22 92 ASN A C 1
ATOM 689 O O . ASN A 1 92 ? 23.772 -4.443 -6.875 1.00 63.22 92 ASN A O 1
#

Nearest PDB structures (foldseek):
  4usc-assembly1_B  TM=9.206E-01  e=2.996E-07  Trachycarpus fortunei
  3hdl-assembly1_A  TM=9.313E-01  e=1.783E-06  Roystonea regia
  1qo4-assembly1_A  TM=9.004E-01  e=1.382E-05  Arabidopsis thaliana
  1sch-assembly2_A  TM=9.063E-01  e=2.194E-05  Arachis hypogaea
  1fhf-assembly1_A  TM=8.913E-01  e=3.484E-05  Glycine max

Mean predicted aligned error: 6.74 Å

Solvent-accessible surface area (backbone atoms only — not comparable to full-atom values): 5868 Å² total; per-residue (Å²): 102,72,69,63,17,38,72,48,97,34,69,21,50,21,48,75,43,73,64,54,92,92,43,52,9,24,41,75,9,84,80,33,64,79,62,72,71,62,66,59,56,54,51,52,46,52,58,48,39,76,77,42,72,93,70,72,55,85,78,86,78,98,64,82,95,68,89,72,91,78,86,57,60,72,49,89,65,45,44,21,79,57,43,73,75,55,84,57,98,83,67,131

Sequence (92 aa):
MHFHDCFIRGCDGSVLLSSKGNNKAEKDGPPNVSLHAFYVVDNAKRAVESVCPGVVSCAYSGGPSWVVPKGRKDGRISKARETIQLPAPTFN

Organism: Helianthus annuus (NCBI:txid4232)